Protein AF-A0A819MPE2-F1 (afdb_monomer_lite)

Secondary structure (DSSP, 8-state):
----S-HHHHHHHHHHHHHHHHHHHS---TT-------S-STTS-GGGGSTTSS------PPPPHHHHHHHHHH--

Foldseek 3Di:
DPPDDDPPVVVVVVVVVVVQVVQLVDDPPVPDDDDDDDPCPPPDDPVQCDPSHCVDDDDDDDDDPVRVVVVVVVVD

Radius of gyration: 18.21 Å; chains: 1; bounding box: 35×30×51 Å

pLDDT: mean 76.06, std 12.12, range [41.41, 92.31]

Structure (mmCIF, N/CA/C/O backbone):
data_AF-A0A819MPE2-F1
#
_entry.id   AF-A0A819MPE2-F1
#
loop_
_atom_site.group_PDB
_atom_site.id
_atom_site.type_symbol
_atom_site.label_atom_id
_atom_site.label_alt_id
_atom_site.label_comp_id
_atom_site.label_asym_id
_atom_site.label_entity_id
_atom_site.label_seq_id
_atom_site.pdbx_PDB_ins_code
_atom_site.Cartn_x
_atom_site.Cartn_y
_atom_site.Cartn_z
_atom_site.occupancy
_atom_site.B_iso_or_equiv
_atom_site.auth_seq_id
_atom_site.auth_comp_id
_atom_site.auth_asym_id
_atom_site.auth_atom_id
_atom_site.pdbx_PDB_model_num
ATOM 1 N N . ARG A 1 1 ? 12.299 -16.353 26.349 1.00 41.41 1 ARG A N 1
ATOM 2 C CA . ARG A 1 1 ? 13.025 -15.146 26.811 1.00 41.41 1 ARG A CA 1
ATOM 3 C C . ARG A 1 1 ? 13.462 -14.368 25.576 1.00 41.41 1 ARG A C 1
ATOM 5 O O . ARG A 1 1 ? 14.533 -14.639 25.061 1.00 41.41 1 ARG A O 1
ATOM 12 N N . PHE A 1 2 ? 12.601 -13.485 25.076 1.00 44.16 2 PHE A N 1
ATOM 13 C CA . PHE A 1 2 ? 12.891 -12.570 23.962 1.00 44.16 2 PHE A CA 1
ATOM 14 C C . PHE A 1 2 ? 12.313 -11.181 24.306 1.00 44.16 2 PHE A C 1
ATOM 16 O O . PHE A 1 2 ? 11.657 -10.544 23.499 1.00 44.16 2 PHE A O 1
ATOM 23 N N . ASP A 1 3 ? 12.528 -10.735 25.551 1.00 48.34 3 ASP A N 1
ATOM 24 C CA . ASP A 1 3 ? 11.979 -9.482 26.100 1.00 48.34 3 ASP A CA 1
ATOM 25 C C . ASP A 1 3 ? 13.080 -8.484 26.471 1.00 48.34 3 ASP A C 1
ATOM 27 O O . ASP A 1 3 ? 13.027 -7.799 27.491 1.00 48.34 3 ASP A O 1
ATOM 31 N N . SER A 1 4 ? 14.134 -8.405 25.667 1.00 54.66 4 SER A N 1
ATOM 32 C CA . SER A 1 4 ? 15.114 -7.328 25.792 1.00 54.66 4 SER A CA 1
ATOM 33 C C . SER A 1 4 ? 15.645 -6.970 24.425 1.00 54.66 4 SER A C 1
ATOM 35 O O . SER A 1 4 ? 16.714 -7.425 24.057 1.00 54.66 4 SER A O 1
ATOM 37 N N . GLU A 1 5 ? 14.875 -6.176 23.681 1.00 53.06 5 GLU A N 1
ATOM 38 C CA . GLU A 1 5 ? 15.433 -5.134 22.822 1.00 53.06 5 GLU A CA 1
ATOM 39 C C . GLU A 1 5 ? 14.332 -4.182 22.318 1.00 53.06 5 GLU A C 1
ATOM 41 O O . GLU A 1 5 ? 13.286 -4.614 21.845 1.00 53.06 5 GLU A O 1
ATOM 46 N N . LYS A 1 6 ? 14.622 -2.874 22.421 1.00 59.88 6 LYS A N 1
ATOM 47 C CA . LYS A 1 6 ? 13.967 -1.725 21.761 1.00 59.88 6 LYS A CA 1
ATOM 48 C C . LYS A 1 6 ? 12.663 -1.169 22.361 1.00 59.88 6 LYS A C 1
ATOM 50 O O . LYS A 1 6 ? 11.573 -1.310 21.811 1.00 59.88 6 LYS A O 1
ATOM 55 N N . ALA A 1 7 ? 12.802 -0.336 23.394 1.00 61.88 7 ALA A N 1
ATOM 56 C CA . ALA A 1 7 ? 11.784 0.674 23.717 1.00 61.88 7 ALA A CA 1
ATOM 57 C C . ALA A 1 7 ? 11.439 1.566 22.497 1.00 61.88 7 ALA A C 1
ATOM 59 O O . ALA A 1 7 ? 10.281 1.931 22.320 1.00 61.88 7 ALA A O 1
ATOM 60 N N . GLY A 1 8 ? 12.417 1.822 21.614 1.00 69.81 8 GLY A N 1
ATOM 61 C CA . GLY A 1 8 ? 12.218 2.570 20.369 1.00 69.81 8 GLY A CA 1
ATOM 62 C C . GLY A 1 8 ? 11.334 1.869 19.329 1.00 69.81 8 GLY A C 1
ATOM 63 O O . GLY A 1 8 ? 10.519 2.539 18.707 1.00 69.81 8 GLY A O 1
ATOM 64 N N . ASP A 1 9 ? 11.400 0.537 19.176 1.00 75.50 9 ASP A N 1
ATOM 65 C CA . ASP A 1 9 ? 10.510 -0.178 18.231 1.00 75.50 9 ASP A CA 1
ATOM 66 C C . ASP A 1 9 ? 9.049 -0.039 18.662 1.00 75.50 9 ASP A C 1
ATOM 68 O O . ASP A 1 9 ? 8.170 0.124 17.821 1.00 75.50 9 ASP A O 1
ATOM 72 N N . ARG A 1 10 ? 8.782 -0.050 19.975 1.00 76.25 10 ARG A N 1
ATOM 73 C CA . ARG A 1 10 ? 7.421 0.131 20.499 1.00 76.25 10 ARG A CA 1
ATOM 74 C C . ARG A 1 10 ? 6.870 1.520 20.190 1.00 76.25 10 ARG A C 1
ATOM 76 O O . ARG A 1 10 ? 5.690 1.648 19.877 1.00 76.25 10 ARG A O 1
ATOM 83 N N . GLU A 1 11 ? 7.701 2.555 20.271 1.00 81.12 11 GLU A N 1
ATOM 84 C CA . GLU A 1 11 ? 7.296 3.928 19.954 1.00 81.12 11 GLU A CA 1
ATOM 85 C C . GLU A 1 11 ? 7.081 4.128 18.448 1.00 81.12 11 GLU A C 1
ATOM 87 O O . GLU A 1 11 ? 6.082 4.723 18.037 1.00 81.12 11 GLU A O 1
ATOM 92 N N . VAL A 1 12 ? 7.955 3.543 17.622 1.00 82.75 12 VAL A N 1
ATOM 93 C CA . VAL A 1 12 ? 7.814 3.519 16.159 1.00 82.75 12 VAL A CA 1
ATOM 94 C C . VAL A 1 12 ? 6.524 2.806 15.752 1.00 82.75 12 VAL A C 1
ATOM 96 O O . VAL A 1 12 ? 5.732 3.365 14.995 1.00 82.75 12 VAL A O 1
ATOM 99 N N . GLN A 1 13 ? 6.255 1.619 16.305 1.00 79.50 13 GLN A N 1
ATOM 100 C CA . GLN A 1 13 ? 5.015 0.881 16.050 1.00 79.50 13 GLN A CA 1
ATOM 101 C C . GLN A 1 13 ? 3.776 1.662 16.495 1.00 79.50 13 GLN A C 1
ATOM 103 O O . GLN A 1 13 ? 2.780 1.699 15.776 1.00 79.50 13 GLN A O 1
ATOM 108 N N . ARG A 1 14 ? 3.829 2.329 17.652 1.00 82.56 14 ARG A N 1
ATOM 109 C CA . ARG A 1 14 ? 2.709 3.138 18.148 1.00 82.56 14 ARG A CA 1
ATOM 110 C C . ARG A 1 14 ? 2.420 4.334 17.243 1.00 82.56 14 ARG A C 1
ATOM 112 O O . ARG A 1 14 ? 1.265 4.576 16.912 1.00 82.56 14 ARG A O 1
ATOM 119 N N . THR A 1 15 ? 3.458 5.052 16.826 1.00 82.94 15 THR A N 1
ATOM 120 C CA . THR A 1 15 ? 3.328 6.209 15.925 1.00 82.94 15 THR A CA 1
ATOM 121 C C . THR A 1 15 ? 2.797 5.779 14.561 1.00 82.94 15 THR A C 1
ATOM 123 O O . THR A 1 15 ? 1.941 6.442 13.980 1.00 82.94 15 THR A O 1
ATOM 126 N N . MET A 1 16 ? 3.254 4.623 14.079 1.00 79.31 16 MET A N 1
ATOM 127 C CA . MET A 1 16 ? 2.759 4.016 12.854 1.00 79.31 16 MET A CA 1
ATOM 128 C C . MET A 1 16 ? 1.265 3.689 12.953 1.00 79.31 16 MET A C 1
ATOM 130 O O . MET A 1 16 ? 0.515 4.082 12.070 1.00 79.31 16 MET A O 1
ATOM 134 N N . LEU A 1 17 ? 0.811 3.035 14.026 1.00 79.75 17 LEU A N 1
ATOM 135 C CA . LEU A 1 17 ? -0.611 2.725 14.225 1.00 79.75 17 LEU A CA 1
ATOM 136 C C . LEU A 1 17 ? -1.484 3.984 14.294 1.00 79.75 17 LEU A C 1
ATOM 138 O O . LEU A 1 17 ? -2.581 3.997 13.740 1.00 79.75 17 LEU A O 1
ATOM 142 N N . GLU A 1 18 ? -0.990 5.047 14.925 1.00 83.06 18 GLU A N 1
ATOM 143 C CA . GLU A 1 18 ? -1.723 6.309 15.031 1.00 83.06 18 GLU A CA 1
ATOM 144 C C . GLU A 1 18 ? -1.895 6.992 13.668 1.00 83.06 18 GLU A C 1
ATOM 146 O O . GLU A 1 18 ? -2.994 7.433 13.334 1.00 83.06 18 GLU A O 1
ATOM 151 N N . LEU A 1 19 ? -0.847 6.997 12.836 1.00 77.19 19 LEU A N 1
ATOM 152 C CA . LEU A 1 19 ? -0.933 7.479 11.456 1.00 77.19 19 LEU A CA 1
ATOM 153 C C . LEU A 1 19 ? -2.017 6.720 10.676 1.00 77.19 19 LEU A C 1
ATOM 155 O O . LEU A 1 19 ? -2.798 7.330 9.956 1.00 77.19 19 LEU A O 1
ATOM 159 N N . LEU A 1 20 ? -2.110 5.400 10.852 1.00 72.56 20 LEU A N 1
ATOM 160 C CA . LEU A 1 20 ? -3.114 4.570 10.175 1.00 72.56 20 LEU A CA 1
ATOM 161 C C . LEU A 1 20 ? -4.534 4.826 10.661 1.00 72.56 20 LEU A C 1
ATOM 163 O O . LEU A 1 20 ? -5.453 4.835 9.849 1.00 72.56 20 LEU A O 1
ATOM 167 N N . ASN A 1 21 ? -4.718 5.062 11.959 1.00 75.56 21 ASN A N 1
ATOM 168 C CA . ASN A 1 21 ? -6.019 5.459 12.494 1.00 75.56 21 ASN A CA 1
ATOM 169 C C . ASN A 1 21 ? -6.468 6.803 11.913 1.00 75.56 21 ASN A C 1
ATOM 171 O O . ASN A 1 21 ? -7.648 6.979 11.617 1.00 75.56 21 ASN A O 1
ATOM 175 N N . GLN A 1 22 ? -5.536 7.736 11.699 1.00 75.31 22 GLN A N 1
ATOM 176 C CA . GLN A 1 22 ? -5.849 8.977 10.995 1.00 75.31 22 GLN A CA 1
ATOM 177 C C . GLN A 1 22 ? -6.220 8.722 9.531 1.00 75.31 22 GLN A C 1
ATOM 179 O O . GLN A 1 22 ? -7.157 9.348 9.050 1.00 75.31 22 GLN A O 1
ATOM 184 N N . LEU A 1 23 ? -5.560 7.775 8.849 1.00 68.12 23 LEU A N 1
ATOM 185 C CA . LEU A 1 23 ? -5.924 7.371 7.484 1.00 68.12 23 LEU A CA 1
ATOM 186 C C . LEU A 1 23 ? -7.336 6.765 7.392 1.00 68.12 23 LEU A C 1
ATOM 188 O O . LEU A 1 23 ? -8.064 7.115 6.469 1.00 68.12 23 LEU A O 1
ATOM 192 N N . ASP A 1 24 ? -7.741 5.934 8.359 1.00 65.94 24 ASP A N 1
ATOM 193 C CA . ASP A 1 24 ? -9.105 5.378 8.451 1.00 65.94 24 ASP A CA 1
ATOM 194 C C . ASP A 1 24 ? -10.161 6.442 8.815 1.00 65.94 24 ASP A C 1
ATOM 196 O O . ASP A 1 24 ? -11.338 6.305 8.483 1.00 65.94 24 ASP A O 1
ATOM 200 N N . GLY A 1 25 ? -9.754 7.495 9.533 1.00 63.97 25 GLY A N 1
ATOM 201 C CA . GLY A 1 25 ? -10.630 8.569 10.008 1.00 63.97 25 GLY A CA 1
ATOM 202 C C . GLY A 1 25 ? -11.043 9.572 8.929 1.00 63.97 25 GLY A C 1
ATOM 203 O O . GLY A 1 25 ? -12.016 10.310 9.117 1.00 63.97 25 GLY A O 1
ATOM 204 N N . PHE A 1 26 ? -10.353 9.591 7.786 1.00 61.12 26 PHE A N 1
ATOM 205 C CA . PHE A 1 26 ? -10.850 10.298 6.618 1.00 61.12 26 PHE A CA 1
ATOM 206 C C . PHE A 1 26 ? -12.049 9.511 6.079 1.00 61.12 26 PHE A C 1
ATOM 208 O O . PHE A 1 26 ? -11.902 8.483 5.420 1.00 61.12 26 PHE A O 1
ATOM 215 N N . GLN A 1 27 ? -13.264 10.034 6.297 1.00 58.34 27 GLN A N 1
ATOM 216 C CA . GLN A 1 27 ? -14.367 9.762 5.366 1.00 58.34 27 GLN A CA 1
ATOM 217 C C . GLN A 1 27 ? -13.825 9.903 3.936 1.00 58.34 27 GLN A C 1
ATOM 219 O O . GLN A 1 27 ? -12.910 10.710 3.774 1.00 58.34 27 GLN A O 1
ATOM 224 N N . PRO A 1 28 ? -14.325 9.149 2.934 1.00 59.78 28 PRO A N 1
ATOM 225 C CA . PRO A 1 28 ? -13.760 9.067 1.581 1.00 59.78 28 PRO A CA 1
ATOM 226 C C . PRO A 1 28 ? -13.826 10.411 0.831 1.00 59.78 28 PRO A C 1
ATOM 228 O O . PRO A 1 28 ? -14.516 10.584 -0.175 1.00 59.78 28 PRO A O 1
ATOM 231 N N . ASN A 1 29 ? -13.075 11.382 1.328 1.00 56.66 29 ASN A N 1
ATOM 232 C CA . ASN A 1 29 ? -12.822 12.679 0.770 1.00 56.66 29 ASN A CA 1
ATOM 233 C C . ASN A 1 29 ? -11.913 12.383 -0.405 1.00 56.66 29 ASN A C 1
ATOM 235 O O . ASN A 1 29 ? -10.795 11.883 -0.260 1.00 56.66 29 ASN A O 1
ATOM 239 N N . HIS A 1 30 ? -12.443 12.615 -1.597 1.00 62.94 30 HIS A N 1
ATOM 240 C CA . HIS A 1 30 ? -11.773 12.280 -2.845 1.00 62.94 30 HIS A CA 1
ATOM 241 C C . HIS A 1 30 ? -10.463 13.063 -3.056 1.00 62.94 30 HIS A C 1
ATOM 243 O O . HIS A 1 30 ? -9.711 12.718 -3.968 1.00 62.94 30 HIS A O 1
ATOM 249 N N . ASP A 1 31 ? -10.171 14.033 -2.187 1.00 73.56 31 ASP A N 1
ATOM 250 C CA . ASP A 1 31 ? -9.091 15.010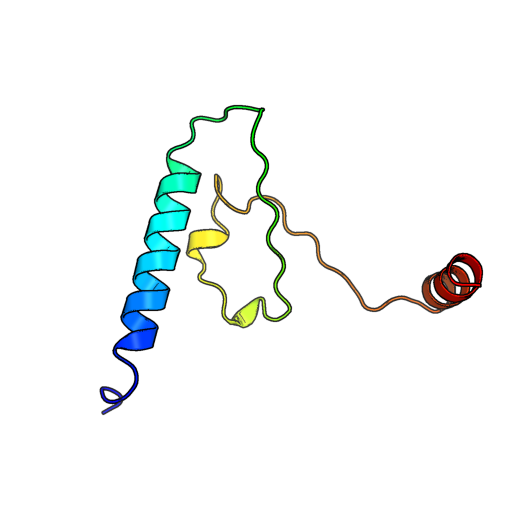 -2.310 1.00 73.56 31 ASP A CA 1
ATOM 251 C C . ASP A 1 31 ? -7.715 14.496 -1.870 1.00 73.56 31 ASP A C 1
ATOM 253 O O . ASP A 1 31 ? -6.699 15.025 -2.317 1.00 73.56 31 ASP A O 1
ATOM 257 N N . ILE A 1 32 ? -7.648 13.464 -1.019 1.00 75.94 32 ILE A N 1
ATOM 258 C CA . ILE A 1 32 ? -6.373 12.954 -0.494 1.00 75.94 32 ILE A CA 1
ATOM 259 C C . ILE A 1 32 ? -6.177 11.504 -0.928 1.00 75.94 32 ILE A C 1
ATOM 261 O O . ILE A 1 32 ? -7.008 10.632 -0.674 1.00 75.94 32 ILE A O 1
ATOM 265 N N . LYS A 1 33 ? -5.051 11.242 -1.598 1.00 78.75 33 LYS A N 1
ATOM 266 C CA . LYS A 1 33 ? -4.593 9.899 -1.970 1.00 78.75 33 LYS A CA 1
ATOM 267 C C . LYS A 1 33 ? -3.277 9.616 -1.262 1.00 78.75 33 LYS A C 1
ATOM 269 O O . LYS A 1 33 ? -2.381 10.454 -1.270 1.00 78.75 33 LYS A O 1
ATOM 274 N N . VAL A 1 34 ? -3.159 8.428 -0.681 1.00 79.38 34 VAL A N 1
ATOM 275 C CA . VAL A 1 34 ? -1.939 7.984 -0.001 1.00 79.38 34 VAL A CA 1
ATOM 276 C C . VAL A 1 34 ? -1.249 6.935 -0.854 1.00 79.38 34 VAL A C 1
ATOM 278 O O . VAL A 1 34 ? -1.872 5.968 -1.287 1.00 79.38 34 VAL A O 1
ATOM 281 N N . ILE A 1 35 ? 0.044 7.138 -1.096 1.00 86.25 35 ILE A N 1
ATOM 282 C CA . ILE A 1 35 ? 0.905 6.199 -1.812 1.00 86.25 35 ILE A CA 1
ATOM 283 C C . ILE A 1 35 ? 2.030 5.805 -0.862 1.00 86.25 35 ILE A C 1
ATOM 285 O O . ILE A 1 35 ? 2.756 6.662 -0.364 1.00 86.25 35 ILE A O 1
ATOM 289 N N . GLY A 1 36 ? 2.158 4.506 -0.608 1.00 86.69 36 GLY A N 1
ATOM 290 C CA . GLY A 1 36 ? 3.265 3.926 0.145 1.00 86.69 36 GLY A CA 1
ATOM 291 C C . GLY A 1 36 ? 4.136 3.065 -0.762 1.00 86.69 36 GLY A C 1
ATOM 292 O O . GLY A 1 36 ? 3.637 2.448 -1.702 1.00 86.69 36 GLY A O 1
ATOM 293 N N . ALA A 1 37 ? 5.429 3.001 -0.462 1.00 89.94 37 ALA A N 1
ATOM 294 C CA . ALA A 1 37 ? 6.373 2.116 -1.132 1.00 89.94 37 ALA A CA 1
ATOM 295 C C . ALA A 1 37 ? 7.087 1.254 -0.088 1.00 89.94 37 ALA A C 1
ATOM 297 O O . ALA A 1 37 ? 7.522 1.755 0.948 1.00 89.94 37 ALA A O 1
ATOM 298 N N . THR A 1 38 ? 7.211 -0.044 -0.363 1.00 88.44 38 THR A N 1
ATOM 299 C CA . THR A 1 38 ? 8.035 -0.956 0.431 1.00 88.44 38 THR A CA 1
ATOM 300 C C . THR A 1 38 ? 8.835 -1.864 -0.489 1.00 88.44 38 THR A C 1
ATOM 302 O O . THR A 1 38 ? 8.322 -2.346 -1.496 1.00 88.44 38 THR A O 1
ATOM 305 N N . ASN A 1 39 ? 10.079 -2.136 -0.104 1.00 92.31 39 ASN A N 1
ATOM 306 C CA . ASN A 1 39 ? 10.907 -3.166 -0.735 1.00 92.31 39 ASN A CA 1
ATOM 307 C C . ASN A 1 39 ? 10.796 -4.515 -0.001 1.00 92.31 39 ASN A C 1
ATOM 309 O O . ASN A 1 39 ? 11.389 -5.502 -0.424 1.00 92.31 39 ASN A O 1
ATOM 313 N N . ARG A 1 40 ? 10.065 -4.554 1.121 1.00 88.94 40 ARG A N 1
ATOM 314 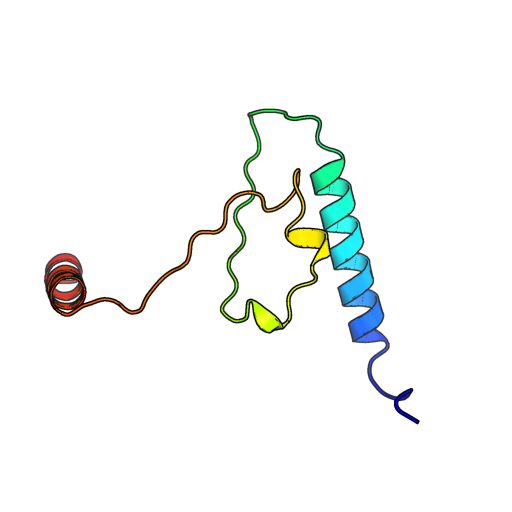C CA . ARG A 1 40 ? 9.859 -5.733 1.968 1.00 88.94 40 ARG A CA 1
ATOM 315 C C . ARG A 1 40 ? 8.399 -5.822 2.394 1.00 88.94 40 ARG A C 1
ATOM 317 O O . ARG A 1 40 ? 7.991 -5.246 3.401 1.00 88.94 40 ARG A O 1
ATOM 324 N N . VAL A 1 41 ? 7.593 -6.505 1.588 1.00 86.75 41 VAL A N 1
ATOM 325 C CA . VAL A 1 41 ? 6.164 -6.717 1.877 1.00 86.75 41 VAL A CA 1
ATOM 326 C C . VAL A 1 41 ? 5.944 -7.762 2.980 1.00 86.75 41 VAL A C 1
ATOM 328 O O . VAL A 1 41 ? 4.923 -7.729 3.657 1.00 86.75 41 VAL A O 1
ATOM 331 N N . ASP A 1 42 ? 6.921 -8.645 3.204 1.00 86.62 42 ASP A N 1
ATOM 332 C CA . ASP A 1 42 ? 6.899 -9.748 4.173 1.00 86.62 42 ASP A CA 1
ATOM 333 C C . ASP A 1 42 ? 6.818 -9.291 5.636 1.00 86.62 42 ASP A C 1
ATOM 335 O O . ASP A 1 42 ? 6.273 -10.002 6.475 1.00 86.62 42 ASP A O 1
ATOM 339 N N . ILE A 1 43 ? 7.345 -8.103 5.940 1.00 85.94 43 ILE A N 1
ATOM 340 C CA . ILE A 1 43 ? 7.398 -7.549 7.303 1.00 85.94 43 ILE A CA 1
ATOM 341 C C . ILE A 1 43 ? 6.291 -6.533 7.596 1.00 85.94 43 ILE A C 1
ATOM 343 O O . ILE A 1 43 ? 6.258 -5.970 8.690 1.00 85.94 43 ILE A O 1
ATOM 347 N N . LEU A 1 44 ? 5.422 -6.240 6.626 1.00 83.62 44 LEU A N 1
ATOM 348 C CA . LEU A 1 44 ? 4.339 -5.281 6.823 1.00 83.62 44 LEU A CA 1
ATOM 349 C C . LEU A 1 44 ? 3.233 -5.866 7.704 1.00 83.62 44 LEU A C 1
ATOM 351 O O . LEU A 1 44 ? 2.862 -7.032 7.579 1.00 83.62 44 LEU A O 1
ATOM 355 N N . ASP A 1 45 ? 2.649 -5.014 8.548 1.00 82.56 45 ASP A N 1
ATOM 356 C CA . ASP A 1 45 ? 1.470 -5.375 9.330 1.00 82.56 45 ASP A CA 1
ATOM 357 C C . ASP A 1 45 ? 0.279 -5.654 8.397 1.00 82.56 45 ASP A C 1
ATOM 359 O O . ASP A 1 45 ? -0.118 -4.811 7.585 1.00 82.56 45 ASP A O 1
ATOM 363 N N . LEU A 1 46 ? -0.331 -6.833 8.540 1.00 81.06 46 LEU A N 1
ATOM 364 C CA . LEU A 1 46 ? -1.522 -7.248 7.796 1.00 81.06 46 LEU A CA 1
ATOM 365 C C . LEU A 1 46 ? -2.696 -6.274 7.967 1.00 81.06 46 LEU A C 1
ATOM 367 O O . LEU A 1 46 ? -3.557 -6.196 7.089 1.00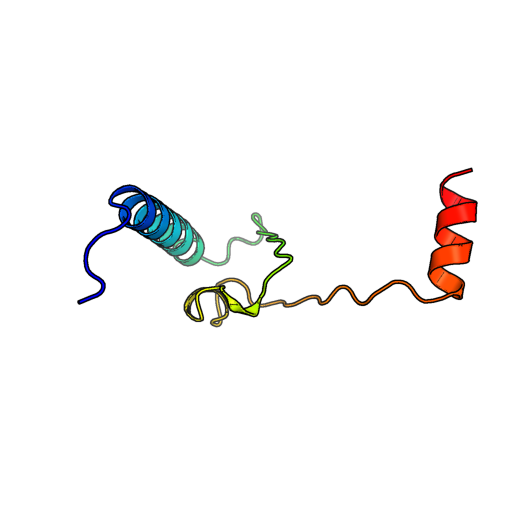 81.06 46 LEU A O 1
ATOM 371 N N . ALA A 1 47 ? -2.739 -5.518 9.066 1.00 80.44 47 ALA A N 1
ATOM 372 C CA . ALA A 1 47 ? -3.746 -4.497 9.305 1.00 80.44 47 ALA A CA 1
ATOM 373 C C . ALA A 1 47 ? -3.717 -3.383 8.245 1.00 80.44 47 ALA A C 1
ATOM 375 O O . ALA A 1 47 ? -4.762 -2.806 7.958 1.00 80.44 47 ALA A O 1
ATOM 376 N N . LEU A 1 48 ? -2.566 -3.094 7.629 1.00 75.94 48 LEU A N 1
ATOM 377 C CA . LEU A 1 48 ? -2.430 -2.101 6.553 1.00 75.94 48 LEU A CA 1
ATOM 378 C C . LEU A 1 48 ? -3.130 -2.503 5.259 1.00 75.94 48 LEU A C 1
ATOM 380 O O . LEU A 1 48 ? -3.543 -1.651 4.479 1.00 75.94 48 LEU A O 1
ATOM 384 N N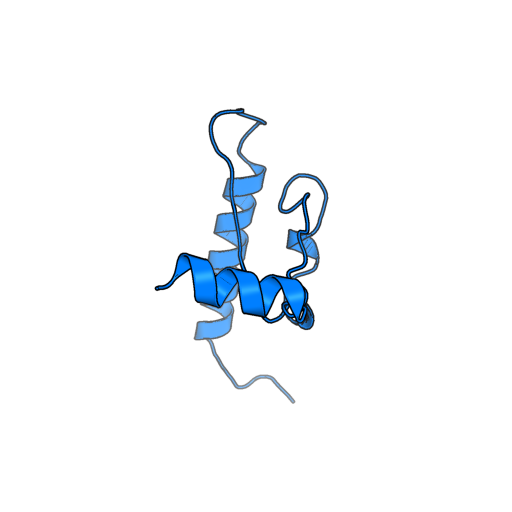 . LEU A 1 49 ? -3.209 -3.808 5.017 1.00 79.31 49 LEU A N 1
ATOM 385 C CA . LEU A 1 49 ? -3.633 -4.392 3.748 1.00 79.31 49 LEU A CA 1
ATOM 386 C C . LEU A 1 49 ? -5.139 -4.682 3.709 1.00 79.31 49 LEU A C 1
ATOM 388 O O . LEU A 1 49 ? -5.609 -5.353 2.789 1.00 79.31 49 LEU A O 1
ATOM 392 N N . ARG A 1 50 ? -5.876 -4.252 4.737 1.00 82.12 50 ARG A N 1
ATOM 393 C CA . ARG A 1 50 ? -7.329 -4.396 4.826 1.00 82.12 50 ARG A CA 1
ATOM 394 C C . ARG A 1 50 ? -8.030 -3.315 4.010 1.00 82.12 50 ARG A C 1
ATOM 396 O O . ARG A 1 50 ? -7.482 -2.236 3.801 1.00 82.12 50 ARG A O 1
ATOM 403 N N . SER A 1 51 ? -9.261 -3.634 3.611 1.00 75.94 51 SER A N 1
ATOM 404 C CA . SER A 1 51 ? -10.137 -2.717 2.883 1.00 75.94 51 SER A CA 1
ATOM 405 C C . SER A 1 51 ? -10.289 -1.386 3.632 1.00 75.94 51 SER A C 1
ATOM 407 O O . SER A 1 51 ? -10.579 -1.412 4.827 1.00 75.94 51 SER A O 1
ATOM 409 N N . GLY A 1 52 ? -10.139 -0.256 2.940 1.00 73.94 52 GLY A N 1
ATOM 410 C CA . GLY A 1 52 ? -10.225 1.100 3.497 1.00 73.94 52 GLY A CA 1
ATOM 411 C C . GLY A 1 52 ? -8.875 1.755 3.817 1.00 73.94 52 GLY A C 1
ATOM 412 O O . GLY A 1 52 ? -8.851 2.927 4.176 1.00 73.94 52 GLY A O 1
ATOM 413 N N . ARG A 1 53 ? -7.759 1.028 3.654 1.00 80.00 53 ARG A N 1
ATOM 414 C CA . ARG A 1 53 ? -6.389 1.513 3.907 1.00 80.00 53 ARG A CA 1
ATOM 415 C C . ARG A 1 53 ? -5.560 1.462 2.623 1.00 80.00 53 ARG A C 1
ATOM 417 O O . ARG A 1 53 ? -5.790 2.232 1.695 1.00 80.00 53 ARG A O 1
ATOM 424 N N . LEU A 1 54 ? -4.600 0.537 2.532 1.00 82.31 54 LEU A N 1
ATOM 425 C CA . LEU A 1 54 ? -3.827 0.283 1.315 1.00 82.31 54 LEU A CA 1
ATOM 426 C C . LEU A 1 54 ? -4.544 -0.760 0.451 1.00 82.31 54 LEU A C 1
ATOM 428 O O . LEU A 1 54 ? -4.121 -1.913 0.346 1.00 82.31 54 LEU A O 1
ATOM 432 N N . ASP A 1 55 ? -5.641 -0.336 -0.175 1.00 79.94 55 ASP A N 1
ATOM 433 C CA . ASP A 1 55 ? -6.497 -1.210 -0.987 1.00 79.94 55 ASP A CA 1
ATOM 434 C C . ASP A 1 55 ? -5.812 -1.700 -2.267 1.00 79.94 55 ASP A C 1
ATOM 436 O O . ASP A 1 55 ? -6.004 -2.835 -2.710 1.00 79.94 55 ASP A O 1
ATOM 440 N N . ARG A 1 56 ? -5.017 -0.830 -2.899 1.00 83.62 56 ARG A N 1
ATOM 441 C CA . ARG A 1 56 ? -4.378 -1.099 -4.190 1.00 83.62 56 ARG A CA 1
ATOM 442 C C . ARG A 1 56 ? -2.924 -1.492 -3.983 1.00 83.62 56 ARG A C 1
ATOM 444 O O . ARG A 1 56 ? -2.114 -0.691 -3.529 1.00 83.62 56 ARG A O 1
ATOM 451 N N . LYS A 1 57 ? -2.594 -2.718 -4.387 1.00 86.31 57 LYS A N 1
ATOM 452 C CA . LYS A 1 57 ? -1.227 -3.247 -4.391 1.00 86.31 57 LYS A CA 1
ATOM 453 C C . LYS A 1 57 ? -0.718 -3.258 -5.823 1.00 86.31 57 LYS A C 1
ATOM 455 O O . LYS A 1 57 ? -1.334 -3.879 -6.687 1.00 86.31 57 LYS A O 1
ATOM 460 N N . ILE A 1 58 ? 0.371 -2.542 -6.064 1.00 89.38 58 ILE A N 1
ATOM 461 C CA . ILE A 1 58 ? 1.061 -2.515 -7.352 1.00 89.38 58 ILE A CA 1
ATOM 462 C C . ILE A 1 58 ? 2.437 -3.114 -7.108 1.00 89.38 58 ILE A C 1
ATOM 464 O O . ILE A 1 58 ? 3.235 -2.554 -6.360 1.00 89.38 58 ILE A O 1
ATOM 468 N N . GLU A 1 59 ? 2.680 -4.281 -7.694 1.00 90.00 59 GLU A N 1
ATOM 469 C CA . GLU A 1 59 ? 3.985 -4.925 -7.642 1.00 90.00 59 GLU A CA 1
ATOM 470 C C . GLU A 1 59 ? 4.863 -4.392 -8.773 1.00 90.00 59 GLU A C 1
ATOM 472 O O . GLU A 1 59 ? 4.410 -4.249 -9.910 1.00 90.00 59 GLU A O 1
ATOM 477 N N . PHE A 1 60 ? 6.120 -4.101 -8.447 1.00 89.69 60 PHE A N 1
ATOM 478 C CA . PHE A 1 60 ? 7.127 -3.683 -9.412 1.00 89.69 60 PHE A CA 1
ATOM 479 C C . PHE A 1 60 ? 8.039 -4.877 -9.712 1.00 89.69 60 PHE A C 1
ATOM 481 O O . PHE A 1 60 ? 8.970 -5.139 -8.945 1.00 89.69 60 PHE A O 1
ATOM 488 N N . PRO A 1 61 ? 7.778 -5.638 -10.792 1.00 89.06 61 PRO A N 1
ATOM 489 C CA . PRO A 1 61 ? 8.672 -6.708 -11.195 1.00 89.06 61 PRO A CA 1
ATOM 490 C C . PRO A 1 61 ? 9.997 -6.125 -11.685 1.00 89.06 61 PRO A C 1
ATOM 492 O O . PRO A 1 61 ? 10.093 -4.955 -12.063 1.00 89.06 61 PRO A O 1
ATOM 495 N N . HIS A 1 62 ? 11.028 -6.965 -11.720 1.00 88.69 62 HIS A N 1
ATOM 496 C CA . HIS A 1 62 ? 12.296 -6.559 -12.313 1.00 88.69 62 HIS A CA 1
ATOM 497 C C . HIS A 1 62 ? 12.082 -6.195 -13.791 1.00 88.69 62 HIS A C 1
ATOM 499 O O . HIS A 1 62 ? 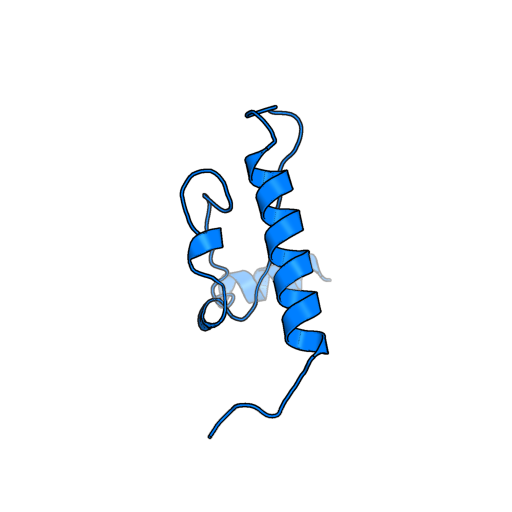11.351 -6.904 -14.494 1.00 88.69 62 HIS A O 1
ATOM 505 N N . PRO A 1 63 ? 12.708 -5.110 -14.277 1.00 89.50 63 PRO A N 1
ATOM 506 C CA . PRO A 1 63 ? 12.523 -4.670 -15.650 1.00 89.50 63 PRO A CA 1
ATOM 507 C C . PRO A 1 63 ? 12.997 -5.769 -16.601 1.00 89.50 63 PRO A C 1
ATOM 509 O O . PRO A 1 63 ? 14.074 -6.337 -16.409 1.00 89.50 63 PRO A O 1
ATOM 512 N N . ASN A 1 64 ? 12.198 -6.086 -17.620 1.00 90.44 64 ASN A N 1
ATOM 513 C CA . ASN A 1 64 ? 12.578 -7.034 -18.670 1.00 90.44 64 ASN A CA 1
ATOM 514 C C . ASN A 1 64 ? 13.575 -6.393 -19.657 1.00 90.44 64 ASN A C 1
ATOM 516 O O . ASN A 1 64 ? 13.863 -5.202 -19.570 1.00 90.44 64 ASN A O 1
ATOM 520 N N . GLU A 1 65 ? 14.121 -7.172 -20.595 1.00 89.44 65 GLU A N 1
ATOM 521 C CA . GLU A 1 65 ? 15.095 -6.663 -21.578 1.00 89.44 65 GLU A CA 1
ATOM 522 C C . GLU A 1 65 ? 14.577 -5.448 -22.350 1.00 89.44 65 GLU A C 1
ATOM 524 O O . GLU A 1 65 ? 15.279 -4.446 -22.449 1.00 89.44 65 GLU A O 1
ATOM 529 N N . THR A 1 66 ? 13.329 -5.494 -22.817 1.00 87.81 66 THR A N 1
ATOM 530 C CA . THR A 1 66 ? 12.697 -4.389 -23.544 1.00 87.81 66 THR A CA 1
ATOM 531 C C . THR A 1 66 ? 12.615 -3.114 -22.702 1.00 87.81 66 THR A C 1
ATOM 533 O O . THR A 1 66 ? 12.945 -2.037 -23.188 1.00 87.81 66 THR A O 1
ATOM 536 N N . VAL A 1 67 ? 12.217 -3.221 -21.431 1.00 87.75 67 VAL A N 1
ATOM 537 C CA . VAL A 1 67 ? 12.126 -2.083 -20.503 1.00 87.75 67 VAL A CA 1
ATOM 538 C C . VAL A 1 67 ? 13.514 -1.539 -20.171 1.00 87.75 67 VAL A C 1
ATOM 540 O O . VAL A 1 67 ? 13.692 -0.327 -20.178 1.00 87.75 67 VAL A O 1
ATOM 543 N N . ARG A 1 68 ? 14.516 -2.403 -19.968 1.00 85.56 68 ARG A N 1
ATOM 544 C CA . ARG A 1 68 ? 15.907 -1.972 -19.739 1.00 85.56 68 ARG A CA 1
ATOM 545 C C . ARG A 1 68 ? 16.483 -1.216 -20.939 1.00 85.56 68 ARG A C 1
ATOM 547 O O . ARG A 1 68 ? 17.200 -0.235 -20.764 1.00 85.56 68 ARG A O 1
ATOM 554 N N . LEU A 1 69 ? 16.162 -1.651 -22.160 1.00 82.25 69 LEU A N 1
ATOM 555 C CA . LEU A 1 69 ? 16.560 -0.949 -23.385 1.00 82.25 69 LEU A CA 1
ATOM 556 C C . LEU A 1 69 ? 15.850 0.407 -23.523 1.00 82.25 69 LEU A C 1
ATOM 558 O O . LEU A 1 69 ? 16.477 1.378 -23.942 1.00 82.25 69 LEU A O 1
ATOM 562 N N . LEU A 1 70 ? 14.572 0.491 -23.138 1.00 76.81 70 LEU A N 1
ATOM 563 C CA . LEU A 1 70 ? 13.824 1.752 -23.116 1.00 76.81 70 LEU A CA 1
ATOM 564 C C . LEU A 1 70 ? 14.350 2.726 -22.054 1.00 76.81 70 LEU A C 1
ATOM 566 O O . LEU A 1 70 ? 14.498 3.905 -22.359 1.00 76.81 70 LEU A O 1
ATOM 570 N N . GLU A 1 71 ? 14.690 2.258 -20.848 1.00 71.12 71 GLU A N 1
ATOM 571 C CA . GLU A 1 71 ? 15.333 3.095 -19.821 1.00 71.12 71 GLU A CA 1
ATOM 572 C C . GLU A 1 71 ? 16.623 3.730 -20.346 1.00 71.12 71 GLU A C 1
ATOM 574 O O . GLU A 1 71 ? 16.842 4.925 -20.161 1.00 71.12 71 GLU A O 1
ATOM 579 N N . PHE A 1 72 ? 17.448 2.962 -21.062 1.00 69.69 72 PHE A N 1
ATOM 580 C CA . PHE A 1 72 ? 18.679 3.482 -21.656 1.00 69.69 72 PHE A CA 1
ATOM 581 C C . PHE A 1 72 ? 18.424 4.560 -22.721 1.00 69.69 72 PHE A C 1
ATOM 583 O O . PHE A 1 72 ? 19.234 5.473 -22.865 1.00 69.69 72 PHE A O 1
ATOM 590 N N . LEU A 1 73 ? 17.312 4.467 -23.457 1.0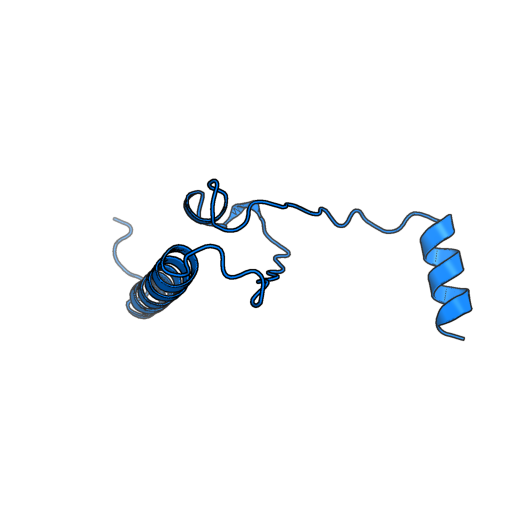0 63.44 73 LEU A N 1
ATOM 591 C CA . LEU A 1 73 ? 16.934 5.443 -24.481 1.00 63.44 73 LEU A CA 1
ATOM 592 C C . LEU A 1 73 ? 16.355 6.732 -23.879 1.00 63.44 73 LEU A C 1
ATOM 594 O O . LEU A 1 73 ? 16.530 7.795 -24.456 1.00 63.44 73 LEU A O 1
ATOM 598 N N . ILE A 1 74 ? 15.660 6.639 -22.741 1.00 68.00 74 ILE A N 1
ATOM 599 C CA . ILE A 1 74 ? 15.048 7.792 -22.058 1.00 68.00 74 ILE A CA 1
ATOM 600 C C . ILE A 1 74 ? 16.087 8.578 -21.240 1.00 68.00 74 ILE A C 1
ATOM 602 O O . ILE A 1 74 ? 15.937 9.782 -21.052 1.00 68.00 74 ILE A O 1
ATOM 606 N N . LEU A 1 75 ? 17.130 7.908 -20.742 1.00 60.88 75 LEU A N 1
ATOM 607 C CA . LEU A 1 75 ? 18.163 8.502 -19.884 1.00 60.88 75 LEU A CA 1
ATOM 608 C C . LEU A 1 75 ? 19.418 8.984 -20.642 1.00 60.88 75 LEU A C 1
ATOM 610 O O . LEU A 1 75 ? 20.390 9.387 -19.998 1.00 60.88 75 LEU A O 1
ATOM 614 N N . LYS A 1 76 ? 19.416 8.951 -21.980 1.00 51.09 76 LYS A N 1
ATOM 615 C CA . LYS A 1 76 ? 20.458 9.527 -22.845 1.00 51.09 76 LYS A CA 1
ATOM 616 C C . LYS A 1 76 ? 19.919 10.679 -23.677 1.00 51.09 76 LYS A C 1
ATOM 618 O O . LYS A 1 76 ? 20.707 11.627 -23.884 1.00 51.09 76 LYS A O 1
#

Sequence (76 aa):
RFDSEKAGDREVQRTMLELLNQLDGFQPNHDIKVIGATNRVDILDLALLRSGRLDRKIEFPHPNETVRLLEFLILK